Protein AF-F3GP24-F1 (afdb_monomer)

Radius of gyration: 16.65 Å; Cα contacts (8 Å, |Δi|>4): 11; chains: 1; bounding box: 40×33×33 Å

Mean predicted aligned error: 6.29 Å

Structure (mmCIF, N/CA/C/O backbone):
data_AF-F3GP24-F1
#
_entry.id   AF-F3GP24-F1
#
loop_
_atom_site.group_PDB
_atom_site.id
_atom_site.type_symbol
_atom_site.label_atom_id
_atom_site.label_alt_id
_atom_site.label_comp_id
_atom_site.label_asym_id
_atom_site.label_entity_id
_atom_site.label_seq_id
_atom_site.pdbx_PDB_ins_code
_atom_site.Cartn_x
_atom_site.Cartn_y
_atom_site.Cartn_z
_atom_site.occupancy
_atom_site.B_iso_or_equiv
_atom_site.auth_seq_id
_atom_site.auth_comp_id
_atom_site.auth_asym_id
_atom_site.auth_atom_id
_atom_site.pdbx_PDB_model_num
ATOM 1 N N . MET A 1 1 ? -30.836 14.515 18.670 1.00 64.44 1 MET A N 1
ATOM 2 C CA . MET A 1 1 ? -29.883 15.608 18.368 1.00 64.44 1 MET A CA 1
ATOM 3 C C . MET A 1 1 ? -28.823 15.065 17.424 1.00 64.44 1 MET A C 1
ATOM 5 O O . MET A 1 1 ? -28.315 13.980 17.684 1.00 64.44 1 MET A O 1
ATOM 9 N N . ALA A 1 2 ? -28.536 15.745 16.312 1.00 78.44 2 ALA A N 1
ATOM 10 C CA . ALA A 1 2 ? -27.436 15.346 15.436 1.00 78.44 2 ALA A CA 1
ATOM 11 C C . ALA A 1 2 ? -26.104 15.541 16.179 1.00 78.44 2 ALA A C 1
ATOM 13 O O . ALA A 1 2 ? -25.910 16.573 16.817 1.00 78.44 2 ALA A O 1
ATOM 14 N N . LEU A 1 3 ? -25.209 14.549 16.123 1.00 78.44 3 LEU A N 1
ATOM 15 C CA . LEU A 1 3 ? -23.862 14.677 16.690 1.00 78.44 3 LEU A CA 1
ATOM 16 C C . LEU A 1 3 ? -23.148 15.870 16.054 1.00 78.44 3 LEU A C 1
ATOM 18 O O . LEU A 1 3 ? -23.125 15.980 14.824 1.00 78.44 3 LEU A O 1
ATOM 22 N N . ASN A 1 4 ? -22.544 16.716 16.886 1.00 88.94 4 ASN A N 1
ATOM 23 C CA . ASN A 1 4 ? -21.686 17.788 16.399 1.00 88.94 4 ASN A CA 1
ATOM 24 C C . ASN A 1 4 ? -20.380 17.204 15.817 1.00 88.94 4 ASN A C 1
ATOM 26 O O . ASN A 1 4 ? -20.037 16.044 16.060 1.00 88.94 4 ASN A O 1
ATOM 30 N N . GLN A 1 5 ? -19.658 17.997 15.021 1.00 86.12 5 GLN A N 1
ATOM 31 C CA . GLN A 1 5 ? -18.454 17.529 14.325 1.00 86.12 5 GLN A CA 1
ATOM 32 C C . GLN A 1 5 ? -17.395 16.982 15.297 1.00 86.12 5 GLN A C 1
ATOM 34 O O . GLN A 1 5 ? -16.866 15.896 15.079 1.00 86.12 5 GLN A O 1
ATOM 39 N N . LYS A 1 6 ? -17.190 17.660 16.434 1.00 89.19 6 LYS A N 1
ATOM 40 C CA . LYS A 1 6 ? -16.232 17.256 17.472 1.00 89.19 6 LYS A CA 1
ATOM 41 C C . LYS A 1 6 ? -16.519 15.855 18.025 1.00 89.19 6 LYS A C 1
ATOM 43 O O . LYS A 1 6 ? -15.619 15.029 18.109 1.00 89.19 6 LYS A O 1
ATOM 48 N N . GLN A 1 7 ? -17.781 15.549 18.324 1.00 90.31 7 GLN A N 1
ATOM 49 C CA . GLN A 1 7 ? -18.188 14.228 18.812 1.00 90.31 7 GLN A CA 1
ATOM 50 C C . GLN A 1 7 ? -17.992 13.127 17.759 1.00 90.31 7 GLN A C 1
ATOM 52 O O . GLN A 1 7 ? -17.741 11.971 18.105 1.00 90.31 7 GLN A O 1
ATOM 57 N N . ARG A 1 8 ? -18.120 13.453 16.465 1.00 87.69 8 ARG A N 1
ATOM 58 C CA . ARG A 1 8 ? -17.843 12.503 15.374 1.00 87.69 8 ARG A CA 1
ATOM 59 C C . ARG A 1 8 ? -16.350 12.211 15.276 1.00 87.69 8 ARG A C 1
ATOM 61 O O . ARG A 1 8 ? -15.985 11.040 15.189 1.00 87.69 8 ARG A O 1
ATOM 68 N N . ASP A 1 9 ? -15.518 13.244 15.350 1.00 89.19 9 ASP A N 1
ATOM 69 C CA . ASP A 1 9 ? -14.060 13.118 15.291 1.00 89.19 9 ASP A CA 1
ATOM 70 C C . ASP A 1 9 ? -13.525 12.319 16.489 1.00 89.19 9 ASP A C 1
ATOM 72 O O . ASP A 1 9 ? -12.760 11.373 16.305 1.00 89.19 9 ASP A O 1
ATOM 76 N N . GLU A 1 10 ? -14.009 12.605 17.702 1.00 91.12 10 GLU A N 1
ATOM 77 C CA . GLU A 1 10 ? -13.685 11.845 18.920 1.00 91.12 10 GLU A CA 1
ATOM 78 C C . GLU A 1 10 ? -14.097 10.373 18.797 1.00 91.12 10 GLU A C 1
ATOM 80 O O . GLU A 1 10 ? -13.315 9.469 19.101 1.00 91.12 10 GLU A O 1
ATOM 85 N N . ARG A 1 11 ? -15.308 10.102 18.290 1.00 91.12 11 ARG A N 1
ATOM 86 C CA . ARG A 1 11 ? -15.783 8.729 18.072 1.00 91.12 11 ARG A CA 1
ATOM 87 C C . ARG A 1 11 ? -14.923 7.985 17.049 1.00 91.12 11 ARG A C 1
ATOM 89 O O . ARG A 1 11 ? -14.683 6.791 17.225 1.00 91.12 11 ARG A O 1
ATOM 96 N N . MET A 1 12 ? -14.485 8.659 15.988 1.00 88.56 12 MET A N 1
ATOM 97 C CA . MET A 1 12 ? -13.589 8.080 14.986 1.00 88.56 12 MET A CA 1
ATOM 98 C C . MET A 1 12 ? -12.205 7.811 15.578 1.00 88.56 12 MET A C 1
ATOM 100 O O . MET A 1 12 ? -11.714 6.695 15.447 1.00 88.56 12 MET A O 1
ATOM 104 N N . ALA A 1 13 ? -11.617 8.764 16.304 1.00 88.88 13 ALA A N 1
ATOM 105 C CA . ALA A 1 13 ? -10.333 8.584 16.981 1.00 88.88 13 ALA A CA 1
ATOM 106 C C . ALA A 1 13 ? -10.358 7.394 17.956 1.00 88.88 13 ALA A C 1
ATOM 108 O O . ALA A 1 13 ? -9.456 6.559 17.941 1.00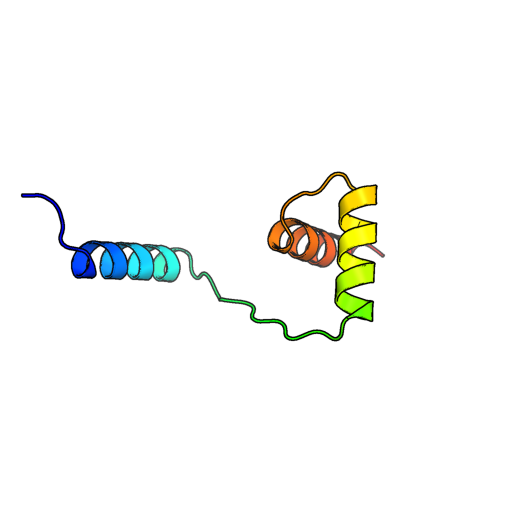 88.88 13 ALA A O 1
ATOM 109 N N . LEU A 1 14 ? -11.437 7.253 18.732 1.00 92.56 14 LEU A N 1
ATOM 110 C CA . LEU A 1 14 ? -11.601 6.145 19.673 1.00 92.56 14 LEU A CA 1
ATOM 111 C C . LEU A 1 14 ? -11.714 4.785 18.966 1.00 92.56 14 LEU A C 1
ATOM 113 O O . LEU A 1 14 ? -11.225 3.779 19.476 1.00 92.56 14 LEU A O 1
ATOM 117 N N . LYS A 1 15 ? -12.352 4.735 17.787 1.00 91.31 15 LYS A N 1
ATOM 118 C CA . LYS A 1 15 ? -12.399 3.517 16.963 1.00 91.31 15 LYS A CA 1
ATOM 119 C C . LYS A 1 15 ? -11.007 3.122 16.471 1.00 91.31 15 LYS A C 1
ATOM 121 O O . LYS A 1 15 ? -10.6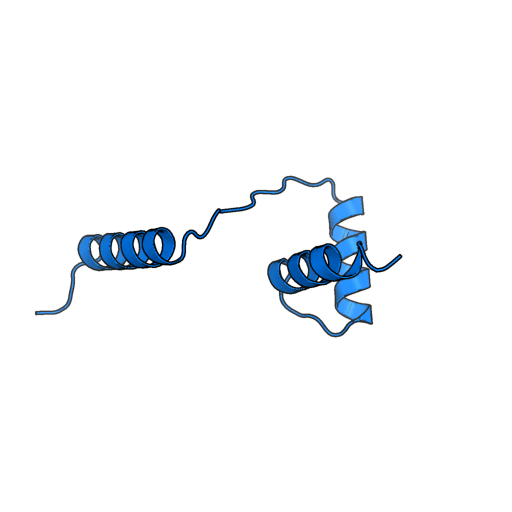35 1.968 16.655 1.00 91.31 15 LYS A O 1
ATOM 126 N N . ARG A 1 16 ? -10.238 4.074 15.931 1.00 91.44 16 ARG A N 1
ATOM 127 C CA . ARG A 1 16 ? -8.861 3.835 15.462 1.00 91.44 16 ARG A CA 1
ATOM 128 C C . ARG A 1 16 ? -7.957 3.344 16.591 1.00 91.44 16 ARG A C 1
ATOM 130 O O . ARG A 1 16 ? -7.258 2.350 16.442 1.00 91.44 16 ARG A O 1
ATOM 137 N N . GLN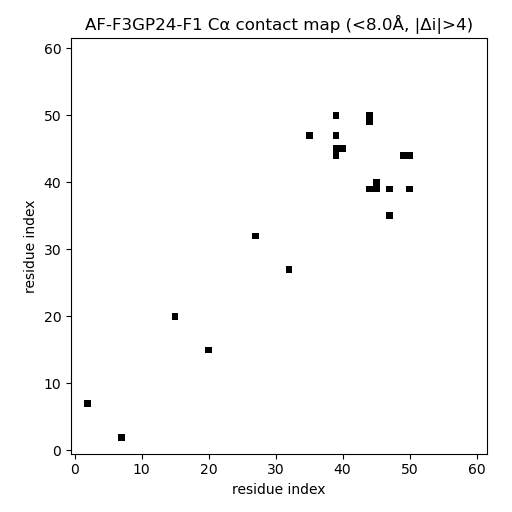 A 1 17 ? -8.055 3.976 17.765 1.00 91.88 17 GLN A N 1
ATOM 138 C CA . GLN A 1 17 ? -7.311 3.565 18.957 1.00 91.88 17 GLN A CA 1
ATOM 139 C C . GLN A 1 17 ? -7.654 2.131 19.385 1.00 91.88 17 GLN A C 1
ATOM 141 O O . GLN A 1 17 ? -6.757 1.344 19.679 1.00 91.88 17 GLN A O 1
ATOM 146 N N . LYS A 1 18 ? -8.944 1.764 19.401 1.00 93.94 18 LYS A N 1
ATOM 147 C CA . LYS A 1 18 ? -9.381 0.395 19.729 1.00 93.94 18 LYS A CA 1
ATOM 148 C C . LYS A 1 18 ? -8.869 -0.639 18.728 1.00 93.94 18 LYS A C 1
ATOM 150 O O . LYS A 1 18 ? -8.517 -1.739 19.140 1.00 93.94 18 LYS A O 1
ATOM 155 N N . ALA A 1 19 ? -8.816 -0.277 17.449 1.00 92.31 19 ALA A N 1
ATOM 156 C CA . ALA A 1 19 ? -8.266 -1.108 16.384 1.00 92.31 19 ALA A CA 1
ATOM 157 C C . ALA A 1 19 ? -6.724 -1.137 16.366 1.00 92.31 19 ALA A C 1
ATOM 159 O O . ALA A 1 19 ? -6.153 -1.884 15.579 1.00 92.31 19 ALA A O 1
A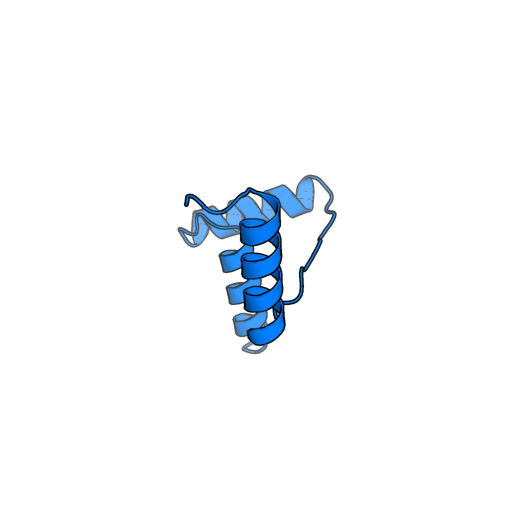TOM 160 N N . ARG A 1 20 ? -6.056 -0.363 17.242 1.00 91.75 20 ARG A N 1
ATOM 161 C CA . ARG A 1 20 ? -4.594 -0.172 17.261 1.00 91.75 20 ARG A CA 1
ATOM 162 C C . ARG A 1 20 ? -4.049 0.244 15.892 1.00 91.75 20 ARG A C 1
ATOM 164 O O . ARG A 1 20 ? -2.963 -0.165 15.500 1.00 91.75 20 ARG A O 1
ATOM 171 N N . GLU A 1 21 ? -4.830 1.036 15.164 1.00 90.06 21 GLU A N 1
ATOM 172 C CA . GLU A 1 21 ? -4.410 1.578 13.878 1.00 90.06 21 GLU A CA 1
ATOM 173 C C . GLU A 1 21 ? -3.256 2.561 14.083 1.00 90.06 21 GLU A C 1
ATOM 175 O O . GLU A 1 21 ? -3.350 3.489 14.892 1.00 90.06 21 GLU A O 1
ATOM 180 N N . GLU A 1 22 ? -2.195 2.381 13.303 1.00 88.25 22 GLU A N 1
ATOM 181 C CA . GLU A 1 22 ? -1.085 3.320 13.207 1.00 88.25 22 GLU A CA 1
ATOM 182 C C . GLU A 1 22 ? -1.083 3.981 11.827 1.00 88.25 22 GLU A C 1
ATOM 184 O O . GLU A 1 22 ? -1.265 3.329 10.797 1.00 88.25 22 GLU A O 1
ATOM 189 N N . GLU A 1 23 ? -0.894 5.301 11.794 1.00 87.69 23 GLU A N 1
ATOM 190 C CA . GLU A 1 23 ? -0.839 6.047 10.540 1.00 87.69 23 GLU A CA 1
ATOM 191 C C . GLU A 1 23 ? 0.569 5.971 9.936 1.00 87.69 23 GLU A C 1
ATOM 193 O O . GLU A 1 23 ? 1.508 6.600 10.430 1.00 87.69 23 GLU A O 1
ATOM 198 N N . LEU A 1 24 ? 0.714 5.258 8.817 1.00 87.81 24 LEU A N 1
ATOM 199 C CA . LEU A 1 24 ? 1.970 5.210 8.072 1.00 87.81 24 LEU A CA 1
ATOM 200 C C . LEU A 1 24 ? 2.056 6.372 7.070 1.00 87.81 24 LEU A C 1
ATOM 202 O O . LEU A 1 24 ? 1.510 6.319 5.968 1.00 87.81 24 LEU A O 1
ATOM 206 N N . ARG A 1 25 ? 2.773 7.439 7.436 1.00 90.56 25 ARG A N 1
ATOM 207 C CA . ARG A 1 25 ? 3.025 8.585 6.543 1.00 90.56 25 ARG A CA 1
ATOM 208 C C . ARG A 1 25 ? 4.334 8.423 5.783 1.00 90.56 25 ARG A C 1
ATOM 210 O O . ARG A 1 25 ? 5.409 8.568 6.357 1.00 90.56 25 ARG A O 1
ATOM 217 N N . LEU A 1 26 ? 4.244 8.233 4.469 1.00 89.94 26 LEU A N 1
ATOM 218 C CA . LEU A 1 26 ? 5.411 8.093 3.601 1.00 89.94 26 LEU A CA 1
ATOM 219 C C . LEU A 1 26 ? 5.553 9.288 2.647 1.00 89.94 26 LEU A C 1
ATOM 221 O O . LEU A 1 26 ? 4.702 9.534 1.792 1.00 89.94 26 LEU A O 1
ATOM 225 N N . ARG A 1 27 ? 6.659 10.030 2.770 1.00 94.88 27 ARG A N 1
ATOM 226 C CA . ARG A 1 27 ? 7.061 11.052 1.791 1.00 94.88 27 ARG A CA 1
ATOM 227 C C . ARG A 1 27 ? 7.984 10.413 0.763 1.00 94.88 27 ARG A C 1
ATOM 229 O O . ARG A 1 27 ? 9.010 9.852 1.130 1.00 94.88 27 ARG A O 1
ATOM 236 N N . VAL A 1 28 ? 7.641 10.530 -0.515 1.00 95.00 28 VAL A N 1
ATOM 237 C CA . VAL A 1 28 ? 8.379 9.880 -1.606 1.00 95.00 28 VAL A CA 1
ATOM 238 C C . VAL A 1 28 ? 8.748 10.859 -2.712 1.00 95.00 28 VAL A C 1
ATOM 240 O O . VAL A 1 28 ? 8.082 11.875 -2.914 1.00 95.00 28 VAL A O 1
ATOM 243 N N . ARG A 1 29 ? 9.812 10.534 -3.453 1.00 97.69 29 ARG A N 1
ATOM 244 C CA . ARG A 1 29 ? 10.178 11.238 -4.689 1.00 97.69 29 ARG A CA 1
ATOM 245 C C . ARG A 1 29 ? 9.235 10.834 -5.838 1.00 97.69 29 ARG A C 1
ATOM 247 O O . ARG A 1 29 ? 8.638 9.756 -5.770 1.00 97.69 29 ARG A O 1
ATOM 254 N N . PRO A 1 30 ? 9.131 11.637 -6.916 1.00 97.38 30 PRO A N 1
ATOM 255 C CA . PRO A 1 30 ? 8.250 11.335 -8.048 1.00 97.38 30 PRO A CA 1
ATOM 256 C C . PRO A 1 30 ? 8.465 9.945 -8.663 1.00 97.38 30 PRO A C 1
ATOM 258 O O . PRO A 1 30 ? 7.486 9.253 -8.913 1.00 97.38 30 PRO A O 1
ATOM 261 N N . GLY A 1 31 ? 9.718 9.497 -8.813 1.00 97.88 31 GLY A N 1
ATOM 262 C CA . GLY A 1 31 ? 10.021 8.176 -9.383 1.00 97.88 31 GLY A CA 1
ATOM 263 C C . GLY A 1 31 ? 9.463 7.010 -8.560 1.00 97.88 31 GLY A C 1
ATOM 264 O O . GLY A 1 31 ? 8.862 6.096 -9.108 1.00 97.88 31 GLY A O 1
ATOM 265 N N . THR A 1 32 ? 9.563 7.070 -7.229 1.00 95.81 32 THR A N 1
ATOM 266 C CA . THR A 1 32 ? 8.971 6.051 -6.345 1.00 95.81 32 THR A CA 1
ATOM 267 C C . THR A 1 32 ? 7.443 6.061 -6.420 1.00 95.81 32 THR A C 1
ATOM 269 O O . THR A 1 32 ? 6.816 5.006 -6.417 1.00 95.81 32 THR A O 1
ATOM 272 N N . LYS A 1 33 ? 6.830 7.250 -6.520 1.00 95.56 33 LYS A N 1
ATOM 273 C CA . LYS A 1 33 ? 5.377 7.374 -6.704 1.00 95.56 33 LYS A CA 1
ATOM 274 C C . LYS A 1 33 ? 4.927 6.762 -8.035 1.00 95.56 33 LYS A C 1
ATOM 276 O O . LYS A 1 33 ? 3.876 6.131 -8.070 1.00 95.56 33 LYS A O 1
ATOM 281 N N . GLN A 1 34 ? 5.704 6.954 -9.099 1.00 97.31 34 GLN A N 1
ATOM 282 C CA . GLN A 1 34 ? 5.428 6.381 -10.413 1.00 97.31 34 GLN A CA 1
ATOM 283 C C . GLN A 1 34 ? 5.531 4.853 -10.392 1.00 97.31 34 GLN A C 1
ATOM 285 O O . GLN A 1 34 ? 4.587 4.193 -10.806 1.00 97.31 34 GLN A O 1
ATOM 290 N N . ALA A 1 35 ? 6.609 4.298 -9.831 1.00 96.06 35 ALA A N 1
ATOM 291 C CA . ALA A 1 35 ? 6.776 2.848 -9.718 1.00 96.06 35 ALA A CA 1
ATOM 292 C C . ALA A 1 35 ? 5.611 2.187 -8.955 1.00 96.06 35 ALA A C 1
ATOM 294 O O . ALA A 1 35 ? 5.101 1.153 -9.375 1.00 96.06 35 ALA A O 1
ATOM 295 N N . LEU A 1 36 ? 5.135 2.815 -7.869 1.00 95.50 36 LEU A N 1
ATOM 296 C CA . LEU A 1 36 ? 3.947 2.338 -7.154 1.00 95.50 36 LEU A CA 1
ATOM 297 C C . LEU A 1 36 ? 2.694 2.356 -8.045 1.00 95.50 36 LEU A C 1
ATOM 299 O O . LEU A 1 36 ? 1.928 1.401 -8.025 1.00 95.50 36 LEU A O 1
ATOM 303 N N . ALA A 1 37 ? 2.485 3.415 -8.832 1.00 96.44 37 ALA A N 1
ATOM 304 C CA . ALA A 1 37 ? 1.332 3.515 -9.728 1.00 96.44 37 ALA A CA 1
ATOM 305 C C . ALA A 1 37 ? 1.359 2.460 -10.847 1.00 96.44 37 ALA A C 1
ATOM 307 O O . ALA A 1 37 ? 0.321 1.893 -11.177 1.00 96.44 37 ALA A O 1
ATOM 308 N N . GLU A 1 38 ? 2.534 2.169 -11.405 1.00 97.00 38 GLU A N 1
ATOM 309 C CA . GLU A 1 38 ? 2.712 1.125 -12.420 1.00 97.00 38 GLU A CA 1
ATOM 310 C C . GLU A 1 38 ? 2.424 -0.270 -11.848 1.00 97.00 38 GLU A C 1
ATOM 312 O O . GLU A 1 38 ? 1.692 -1.046 -12.461 1.00 97.00 38 GLU A O 1
ATOM 317 N N . LEU A 1 39 ? 2.920 -0.564 -10.640 1.00 94.44 39 LEU A N 1
ATOM 318 C CA . LEU A 1 39 ? 2.628 -1.816 -9.933 1.00 94.44 39 LEU A CA 1
ATOM 319 C C . LEU A 1 39 ? 1.136 -1.970 -9.624 1.00 94.44 39 LEU A C 1
ATOM 321 O O . LEU A 1 39 ? 0.568 -3.039 -9.831 1.00 94.44 39 LEU A O 1
ATOM 325 N N . MET A 1 40 ? 0.499 -0.897 -9.157 1.00 96.19 40 MET A N 1
ATOM 326 C CA . MET A 1 40 ? -0.941 -0.861 -8.908 1.00 96.19 40 MET A CA 1
ATOM 327 C C . MET A 1 40 ? -1.743 -1.138 -10.179 1.00 96.19 40 MET A C 1
ATOM 329 O O . MET A 1 40 ? -2.645 -1.969 -10.156 1.00 96.19 40 MET A O 1
ATOM 333 N N . ALA A 1 41 ? -1.385 -0.499 -11.296 1.00 97.06 41 ALA A N 1
ATOM 334 C CA . ALA A 1 41 ? 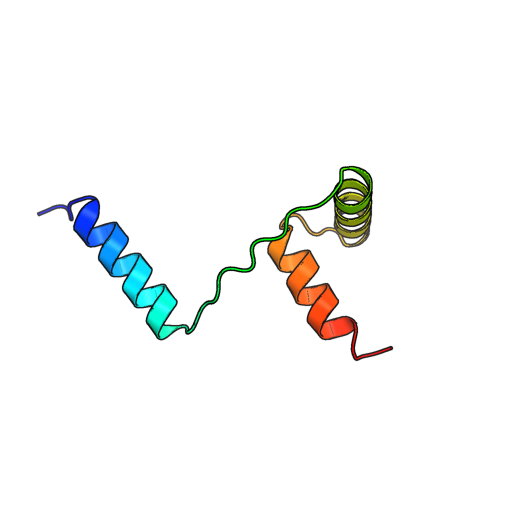-2.042 -0.721 -12.579 1.00 97.06 41 ALA A CA 1
ATOM 335 C C . ALA A 1 41 ? -1.870 -2.166 -13.067 1.00 97.06 41 ALA A C 1
ATOM 337 O O . ALA A 1 41 ? -2.830 -2.773 -13.533 1.00 97.06 41 ALA A O 1
ATOM 338 N N . TRP A 1 42 ? -0.670 -2.734 -12.919 1.00 95.62 42 TRP A N 1
ATOM 339 C CA . TRP A 1 42 ? -0.400 -4.130 -13.259 1.00 95.62 42 TRP A CA 1
ATOM 340 C C . TRP A 1 42 ? -1.235 -5.110 -12.420 1.00 95.62 42 TRP A C 1
ATOM 342 O O . TRP A 1 42 ? -1.767 -6.077 -12.960 1.00 95.62 42 TRP A O 1
ATOM 352 N N . ALA A 1 43 ? -1.388 -4.843 -11.121 1.00 93.12 43 ALA A N 1
ATOM 353 C CA . ALA A 1 43 ? -2.146 -5.687 -10.198 1.00 93.12 43 ALA A CA 1
ATOM 354 C C . ALA A 1 43 ? -3.664 -5.401 -10.178 1.00 93.12 43 ALA A C 1
ATOM 356 O O . ALA A 1 43 ? -4.400 -6.111 -9.498 1.00 93.12 43 ALA A O 1
ATOM 357 N N . GLY A 1 44 ? -4.141 -4.370 -10.887 1.00 95.19 44 GLY A N 1
ATOM 358 C CA . GLY A 1 44 ? -5.545 -3.942 -10.847 1.00 95.19 44 GLY A CA 1
ATOM 359 C C . GLY A 1 44 ? -5.981 -3.339 -9.504 1.00 95.19 44 GLY A C 1
ATOM 360 O O . GLY A 1 44 ? -7.149 -3.445 -9.144 1.00 95.19 44 GLY A O 1
ATOM 361 N N . ILE A 1 45 ? -5.056 -2.733 -8.754 1.00 95.62 45 ILE A N 1
ATOM 362 C CA . ILE A 1 45 ? -5.310 -2.145 -7.431 1.00 95.62 45 ILE A CA 1
ATOM 363 C C . ILE A 1 45 ? -5.547 -0.638 -7.569 1.00 95.62 45 ILE A C 1
ATOM 365 O O . ILE A 1 45 ? -4.731 0.077 -8.148 1.00 95.62 45 ILE A O 1
ATOM 369 N N . GLU A 1 46 ? -6.633 -0.132 -6.985 1.00 94.38 46 GLU A N 1
ATOM 370 C CA . GLU A 1 46 ? -6.979 1.297 -7.036 1.00 94.38 46 GLU A CA 1
ATOM 371 C C . GLU A 1 46 ? -6.477 2.084 -5.813 1.00 94.38 46 GLU A C 1
ATOM 373 O O . GLU A 1 46 ? -6.195 3.284 -5.903 1.00 94.38 46 GLU A O 1
ATOM 378 N N . GLU A 1 47 ? -6.327 1.416 -4.666 1.00 94.44 47 GLU A N 1
ATOM 379 C CA . GLU A 1 47 ? -5.971 2.040 -3.391 1.00 94.44 47 GLU A CA 1
ATOM 380 C C . GLU A 1 47 ? -4.478 1.846 -3.070 1.00 94.44 47 GLU A C 1
ATOM 382 O O . GLU A 1 47 ? -3.929 0.745 -3.104 1.00 94.44 47 GLU A O 1
ATOM 387 N N . ARG A 1 48 ? -3.779 2.950 -2.776 1.00 92.25 48 ARG A N 1
ATOM 388 C CA . ARG A 1 48 ? -2.324 2.934 -2.544 1.00 92.25 48 ARG A CA 1
ATOM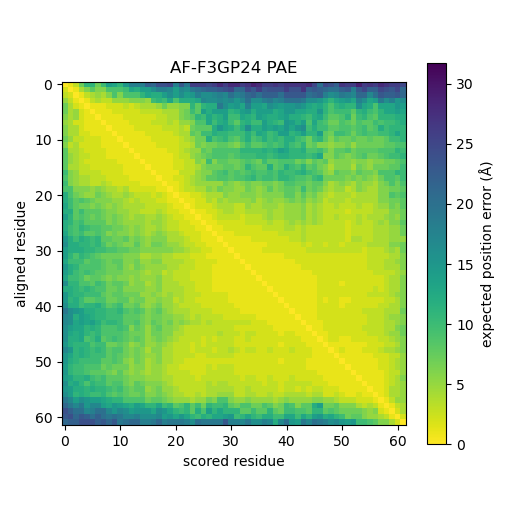 389 C 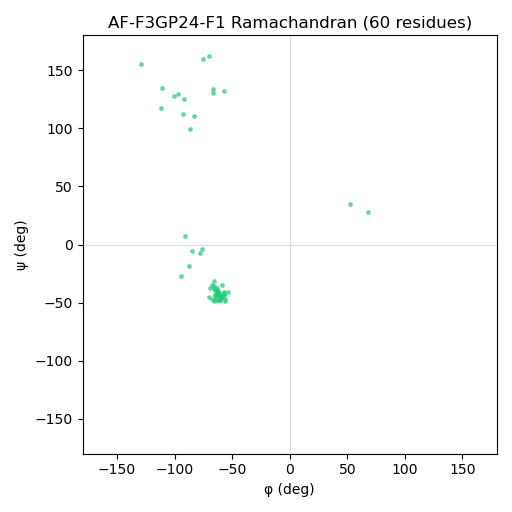C . ARG A 1 48 ? -1.955 2.226 -1.242 1.00 92.25 48 ARG A C 1
ATOM 391 O O . ARG A 1 48 ? -0.912 1.578 -1.192 1.00 92.25 48 ARG A O 1
ATOM 398 N N . GLY A 1 49 ? -2.763 2.395 -0.197 1.00 91.75 49 GLY A N 1
ATOM 399 C CA . GLY A 1 49 ? -2.590 1.719 1.085 1.00 91.75 49 GLY A CA 1
ATOM 400 C C . GLY A 1 49 ? -2.703 0.207 0.936 1.00 91.75 49 GLY A C 1
ATOM 401 O O . GLY A 1 49 ? -1.799 -0.500 1.364 1.00 91.75 49 GLY A O 1
ATOM 402 N N . GLU A 1 50 ? -3.732 -0.272 0.241 1.00 90.94 50 GLU A N 1
ATOM 403 C CA . GLU A 1 50 ? -3.932 -1.683 -0.086 1.00 90.94 50 GLU A CA 1
ATOM 404 C C . GLU A 1 50 ? -2.730 -2.269 -0.827 1.00 90.94 50 GLU A C 1
ATOM 406 O O . GLU A 1 50 ? -2.192 -3.292 -0.401 1.00 90.94 50 GLU A O 1
ATOM 411 N N . ALA A 1 51 ? -2.244 -1.589 -1.871 1.00 94.12 51 ALA A N 1
ATOM 412 C CA . ALA A 1 51 ? -1.051 -2.022 -2.594 1.00 94.12 51 ALA A CA 1
ATOM 413 C C . ALA A 1 51 ? 0.160 -2.171 -1.658 1.00 94.12 51 ALA A C 1
ATOM 415 O O . ALA A 1 51 ? 0.832 -3.201 -1.674 1.00 94.12 51 ALA A O 1
ATOM 416 N N . LEU A 1 52 ? 0.415 -1.182 -0.793 1.00 92.56 52 LEU A N 1
ATOM 417 C CA . LEU A 1 52 ? 1.518 -1.236 0.172 1.00 92.56 52 LEU A CA 1
ATOM 418 C C . LEU A 1 52 ? 1.332 -2.350 1.207 1.00 92.56 52 LEU A C 1
ATOM 420 O O . LEU A 1 52 ? 2.285 -3.069 1.504 1.00 92.56 52 LEU A O 1
ATOM 424 N N . THR A 1 53 ? 0.123 -2.522 1.743 1.00 90.69 53 THR A N 1
ATOM 425 C CA . THR A 1 53 ? -0.196 -3.590 2.692 1.00 90.69 53 THR A CA 1
ATOM 426 C C . THR A 1 53 ? 0.038 -4.956 2.059 1.00 90.69 53 T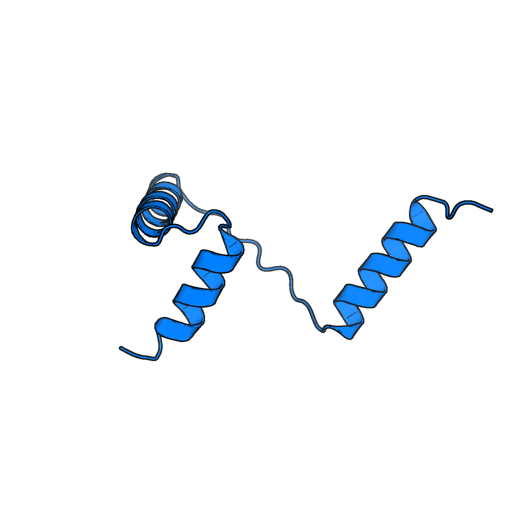HR A C 1
ATOM 428 O O . THR A 1 53 ? 0.721 -5.783 2.661 1.00 90.69 53 THR A O 1
ATOM 431 N N . LEU A 1 54 ? -0.458 -5.196 0.845 1.00 91.56 54 LEU A N 1
ATOM 432 C CA . LEU A 1 54 ? -0.240 -6.453 0.127 1.00 91.56 54 LEU A CA 1
ATOM 433 C C . LEU A 1 54 ? 1.249 -6.697 -0.122 1.00 91.56 54 LEU A C 1
ATOM 435 O O . LEU A 1 54 ? 1.758 -7.769 0.203 1.00 91.56 54 LEU A O 1
ATOM 439 N N . MET A 1 55 ? 1.977 -5.690 -0.610 1.00 89.94 55 MET A N 1
ATOM 440 C CA . MET A 1 55 ? 3.419 -5.800 -0.830 1.00 89.94 55 MET A CA 1
ATOM 441 C C . MET A 1 55 ? 4.170 -6.174 0.452 1.00 89.94 55 MET A C 1
ATOM 443 O O . MET A 1 55 ? 5.029 -7.042 0.390 1.00 89.94 55 MET A O 1
ATOM 447 N N . ILE A 1 56 ? 3.838 -5.589 1.611 1.00 89.06 56 ILE A N 1
ATOM 448 C CA . ILE A 1 56 ? 4.476 -5.930 2.897 1.00 89.06 56 ILE A CA 1
ATOM 449 C C . ILE A 1 56 ? 4.245 -7.402 3.264 1.00 89.06 56 ILE A C 1
ATOM 451 O O . ILE A 1 56 ? 5.191 -8.082 3.661 1.00 89.06 56 ILE A O 1
ATOM 455 N N . HIS A 1 57 ? 3.018 -7.909 3.108 1.00 87.50 57 HIS A N 1
ATOM 456 C CA . HIS A 1 57 ? 2.699 -9.306 3.422 1.00 87.50 57 HIS A CA 1
ATOM 457 C C . HIS A 1 57 ? 3.381 -10.290 2.464 1.00 87.50 57 HIS A C 1
ATOM 459 O O . HIS A 1 57 ? 3.795 -11.369 2.884 1.00 87.50 57 HIS A O 1
ATOM 465 N N . HIS A 1 58 ? 3.532 -9.916 1.192 1.00 85.00 58 HIS A N 1
ATOM 466 C CA . HIS A 1 58 ? 4.147 -10.767 0.176 1.00 85.00 58 HIS A CA 1
ATOM 467 C C . HIS A 1 58 ? 5.675 -10.624 0.087 1.00 85.00 58 HIS A C 1
ATOM 469 O O . HIS A 1 58 ? 6.333 -11.542 -0.395 1.00 85.00 58 HIS A O 1
ATOM 475 N N . LEU A 1 59 ? 6.274 -9.545 0.606 1.00 78.56 59 LEU A N 1
ATOM 476 C CA . LEU A 1 59 ? 7.730 -9.339 0.587 1.00 78.56 59 LEU A CA 1
ATOM 477 C C . LEU A 1 59 ? 8.486 -10.468 1.300 1.00 78.56 59 LEU A C 1
ATOM 479 O O . LEU A 1 59 ? 9.575 -10.839 0.885 1.00 78.56 59 LEU A O 1
ATOM 483 N N . HIS A 1 60 ? 7.905 -11.013 2.372 1.00 69.31 60 HIS A N 1
ATOM 484 C CA . HIS A 1 60 ? 8.514 -12.088 3.159 1.00 69.31 60 HIS A CA 1
ATOM 485 C C . HIS A 1 60 ? 8.389 -13.477 2.506 1.00 69.31 60 HIS A C 1
ATOM 487 O O . HIS A 1 60 ? 8.958 -14.438 3.009 1.00 69.31 60 HIS A O 1
ATOM 493 N N . SER A 1 61 ? 7.635 -13.599 1.408 1.00 70.75 61 SER A N 1
ATOM 494 C CA . SER A 1 61 ? 7.478 -14.858 0.662 1.00 70.75 61 SER A CA 1
ATOM 495 C C . SER A 1 61 ? 8.506 -15.057 -0.464 1.00 70.75 61 SER A C 1
ATOM 497 O O . SER A 1 61 ? 8.370 -16.004 -1.237 1.00 70.75 61 SER A O 1
ATOM 499 N N . LEU A 1 62 ? 9.508 -14.172 -0.548 1.00 57.78 62 LEU A N 1
ATOM 500 C CA . LEU A 1 62 ? 10.667 -14.245 -1.450 1.00 57.78 62 LEU A CA 1
ATOM 501 C C . LEU A 1 62 ? 11.824 -15.013 -0.80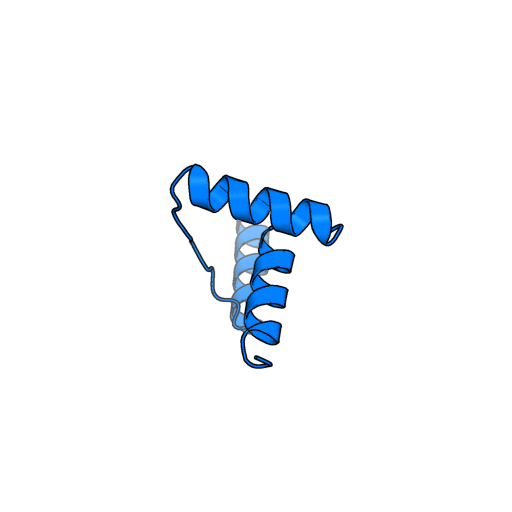3 1.00 57.78 62 LEU A C 1
ATOM 503 O O . LEU A 1 62 ? 12.465 -15.799 -1.536 1.00 57.78 62 LEU A O 1
#

Nearest PDB structures (foldseek):
  7vp4-assembly1_B  TM=6.938E-01  e=7.646E-01  Arabidopsis thaliana
  7vp2-assembly1_B  TM=7.106E-01  e=1.078E+00  Arabidopsis thaliana
  5zkt-assembly1_A  TM=7.035E-01  e=1.237E+00  Oryza sativa Japonica Group
  7vp5-assembly1_A  TM=7.658E-01  e=2.144E+00  Arabidopsis thaliana
  7vp4-assembly3_J  TM=7.007E-01  e=2.460E+00  Arabidopsis thaliana

Sequence (62 aa):
MALNQKQRDERMALKRQKAREEELRLRVRPGTKQALAELMAWAGIEERGEALTLMIHHLHSL

Secondary structure (DSSP, 8-state):
-PPPHHHHHHHHHHHHHHTT---------HHHHHHHHHHHHHHT---HHHHHHHHHHHHTT-

pLDDT: mean 89.94, std 7.81, range [57.78, 97.88]

Solvent-accessible surface area (backbone atoms only — not comparable to full-atom values): 3977 Å² total; per-residue (Å²): 130,84,80,52,70,67,60,50,51,52,53,50,53,53,49,39,59,74,68,66,65,75,88,85,82,82,88,74,57,71,69,61,55,47,54,52,51,53,53,24,61,74,72,72,48,89,50,71,66,58,51,52,54,51,48,60,69,52,61,79,77,114

Foldseek 3Di:
DDDDPVRVVVVVVVVCVVVVPDDDDDDDDPVVVVVLVVQCVVVVHDDSVVSVVVCVVCVVVD

Organism: NCBI:txid629263